Protein AF-A0A520J4E5-F1 (afdb_monomer_lite)

Sequence (73 aa):
MFSNAQTDTRIVVFKSMTIVVNRVRDYPNQFRIYVDSLYNGTLELTDEGWTITPGYTLPKGVFTLLTKRMGIL

Structure (mmCIF, N/CA/C/O backbone):
data_AF-A0A520J4E5-F1
#
_entry.id   AF-A0A520J4E5-F1
#
loop_
_atom_site.group_PDB
_atom_site.id
_atom_site.type_symbol
_atom_site.label_atom_id
_atom_site.label_alt_id
_atom_site.label_comp_id
_atom_site.label_asym_id
_atom_site.label_entity_id
_atom_site.label_seq_id
_atom_site.pdbx_PDB_ins_code
_atom_site.Cartn_x
_atom_site.Cartn_y
_atom_site.Cartn_z
_atom_site.occupancy
_atom_site.B_iso_or_equiv
_atom_site.auth_seq_id
_atom_site.auth_comp_id
_atom_site.auth_asym_id
_atom_site.auth_atom_id
_atom_site.pdbx_PDB_model_num
ATOM 1 N N . MET A 1 1 ? -0.391 -16.902 6.729 1.00 46.28 1 MET A N 1
ATOM 2 C CA . MET A 1 1 ? 0.073 -15.836 5.815 1.00 46.28 1 MET A CA 1
ATOM 3 C C . MET A 1 1 ? -0.490 -16.151 4.439 1.00 46.28 1 MET A C 1
ATOM 5 O O . MET A 1 1 ? -0.181 -17.211 3.917 1.00 46.28 1 MET A O 1
ATOM 9 N N . PHE A 1 2 ? -1.377 -15.315 3.895 1.00 41.84 2 PHE A N 1
ATOM 10 C CA . PHE A 1 2 ? -1.974 -15.548 2.575 1.00 41.84 2 PHE A CA 1
ATOM 11 C C . PHE A 1 2 ? -1.105 -14.863 1.514 1.00 41.84 2 PHE A C 1
ATOM 13 O O . PHE A 1 2 ? -1.401 -13.763 1.053 1.00 41.84 2 PHE A O 1
ATOM 20 N N . SER A 1 3 ? 0.025 -15.481 1.166 1.00 47.72 3 SER A N 1
ATOM 21 C CA . SER A 1 3 ? 0.855 -15.029 0.048 1.00 47.72 3 SER A CA 1
ATOM 22 C C . SER A 1 3 ? 0.522 -15.854 -1.194 1.00 47.72 3 SER A C 1
ATOM 24 O O . SER A 1 3 ? 1.060 -16.945 -1.372 1.00 47.72 3 SER A O 1
ATOM 26 N N . ASN A 1 4 ? -0.357 -15.356 -2.065 1.00 48.47 4 ASN A N 1
ATOM 27 C CA . ASN A 1 4 ? -0.490 -15.928 -3.402 1.00 48.47 4 ASN A CA 1
ATOM 28 C C . ASN A 1 4 ? 0.593 -15.330 -4.310 1.00 48.47 4 ASN A C 1
ATOM 30 O O . ASN A 1 4 ? 0.461 -14.199 -4.776 1.00 48.47 4 ASN A O 1
ATOM 34 N N . ALA A 1 5 ? 1.656 -16.098 -4.563 1.00 52.56 5 ALA A N 1
ATOM 35 C CA . ALA A 1 5 ? 2.787 -15.678 -5.388 1.00 52.56 5 ALA A CA 1
ATOM 36 C C . ALA A 1 5 ? 2.409 -15.322 -6.840 1.00 52.56 5 ALA A C 1
ATOM 38 O O . ALA A 1 5 ? 3.156 -14.592 -7.484 1.00 52.56 5 ALA A O 1
ATOM 39 N N . GLN A 1 6 ? 1.254 -15.791 -7.327 1.00 57.03 6 GLN A N 1
ATOM 40 C CA . GLN A 1 6 ? 0.751 -15.555 -8.687 1.00 57.03 6 GLN A CA 1
ATOM 41 C C . GLN A 1 6 ? -0.024 -14.242 -8.835 1.00 57.03 6 GLN A C 1
ATOM 43 O O . GLN A 1 6 ? -0.454 -13.898 -9.931 1.00 57.03 6 GLN A O 1
ATOM 48 N N . THR A 1 7 ? -0.238 -13.518 -7.737 1.00 65.69 7 THR A N 1
ATOM 49 C CA . THR A 1 7 ? -0.919 -12.220 -7.762 1.00 65.69 7 THR A CA 1
ATOM 50 C C . THR A 1 7 ? 0.076 -11.101 -7.515 1.00 65.69 7 THR A C 1
ATOM 52 O O . THR A 1 7 ? 1.099 -11.306 -6.864 1.00 65.69 7 THR A O 1
ATOM 55 N N . ASP A 1 8 ? -0.243 -9.897 -7.968 1.00 78.75 8 ASP A N 1
ATOM 56 C CA . ASP A 1 8 ? 0.489 -8.680 -7.602 1.00 78.75 8 ASP A CA 1
ATOM 57 C C . ASP A 1 8 ? 0.204 -8.238 -6.153 1.00 78.75 8 ASP A C 1
ATOM 59 O O . ASP A 1 8 ? 0.758 -7.254 -5.673 1.00 78.75 8 ASP A O 1
ATOM 63 N N . THR A 1 9 ? -0.626 -8.988 -5.423 1.00 81.00 9 THR A N 1
ATOM 64 C CA . THR A 1 9 ? -1.077 -8.680 -4.067 1.00 81.00 9 THR A CA 1
ATOM 65 C C . THR A 1 9 ? -0.433 -9.601 -3.032 1.00 81.00 9 THR A C 1
ATOM 67 O O . THR A 1 9 ? -0.295 -10.813 -3.215 1.00 81.00 9 THR A O 1
ATOM 70 N N . ARG A 1 10 ? -0.059 -9.048 -1.883 1.00 82.50 10 ARG A N 1
ATOM 71 C CA . ARG A 1 10 ? 0.333 -9.789 -0.682 1.00 82.50 10 ARG A CA 1
ATOM 72 C C . ARG A 1 10 ? -0.507 -9.295 0.484 1.00 82.50 10 ARG A C 1
ATOM 74 O O . ARG A 1 10 ? -0.649 -8.091 0.664 1.00 82.50 10 ARG A O 1
ATOM 81 N N . ILE A 1 11 ? -1.044 -10.221 1.275 1.00 82.81 11 ILE A N 1
ATOM 82 C CA . ILE A 1 11 ? -1.829 -9.901 2.470 1.00 82.81 11 ILE A CA 1
ATOM 83 C C . ILE A 1 11 ? -1.105 -10.469 3.686 1.00 82.81 11 ILE A C 1
ATOM 85 O O . ILE A 1 11 ? -0.852 -11.675 3.787 1.00 82.81 11 ILE A O 1
ATOM 89 N N . VAL A 1 12 ? -0.774 -9.584 4.617 1.00 82.81 12 VAL A N 1
ATOM 90 C CA . VAL A 1 12 ? -0.083 -9.895 5.865 1.00 82.81 12 VAL A CA 1
ATOM 91 C C . VAL A 1 12 ? -0.952 -9.416 7.014 1.00 82.81 12 VAL A C 1
ATOM 93 O O . VAL A 1 12 ? -1.387 -8.274 7.026 1.00 82.81 12 VAL A O 1
ATOM 96 N N . VAL A 1 13 ? -1.197 -10.280 7.995 1.00 83.56 13 VAL A N 1
ATOM 97 C CA . VAL A 1 13 ? -1.849 -9.879 9.246 1.00 83.56 13 VAL A CA 1
ATOM 98 C C . VAL A 1 13 ? -0.770 -9.785 10.314 1.00 83.56 13 VAL A C 1
ATOM 100 O O . VAL A 1 13 ? -0.056 -10.760 10.550 1.00 83.56 13 VAL A O 1
ATOM 103 N N . PHE A 1 14 ? -0.629 -8.619 10.939 1.00 79.75 14 PHE A N 1
ATOM 104 C CA . PHE A 1 14 ? 0.374 -8.365 11.969 1.00 79.75 14 PHE A CA 1
ATOM 105 C C . PHE A 1 14 ? -0.216 -7.517 13.092 1.00 79.75 14 PHE A C 1
ATOM 107 O O . PHE A 1 14 ? -0.746 -6.442 12.837 1.00 79.75 14 PHE A O 1
ATOM 114 N N . LYS A 1 15 ? -0.113 -7.992 14.343 1.00 88.44 15 LYS A N 1
ATOM 115 C CA . LYS A 1 15 ? -0.657 -7.305 15.533 1.00 88.44 15 LYS A CA 1
ATOM 116 C C . LYS A 1 15 ? -2.112 -6.835 15.345 1.00 88.44 15 LYS A C 1
ATOM 118 O O . LYS A 1 15 ? -2.436 -5.689 15.630 1.00 88.44 15 LYS A O 1
ATOM 123 N N . SER A 1 16 ? -2.964 -7.721 14.828 1.00 86.94 16 SER A N 1
ATOM 124 C CA . SER A 1 16 ? -4.380 -7.444 14.528 1.00 86.94 16 SER A CA 1
ATOM 125 C C . SER A 1 16 ? -4.647 -6.403 13.431 1.00 86.94 16 SER A C 1
ATOM 127 O O . SER A 1 16 ? -5.805 -6.082 13.200 1.00 86.94 16 SER A O 1
ATOM 129 N N . MET A 1 17 ? -3.619 -5.923 12.724 1.00 81.31 17 MET A N 1
ATOM 130 C CA . MET A 1 17 ? -3.763 -5.090 11.526 1.00 81.31 17 MET A CA 1
ATOM 131 C C . MET A 1 17 ? -3.661 -5.952 10.269 1.00 81.31 17 MET A C 1
ATOM 133 O O . MET A 1 17 ? -2.823 -6.857 10.194 1.00 81.31 17 MET A O 1
ATOM 137 N N . THR A 1 18 ? -4.468 -5.640 9.258 1.00 85.56 18 THR A N 1
ATOM 138 C CA . THR A 1 18 ? -4.369 -6.228 7.919 1.00 85.56 18 THR A CA 1
ATOM 139 C C . THR A 1 18 ? -3.572 -5.303 7.015 1.00 85.56 18 THR A C 1
ATOM 141 O O . THR A 1 18 ? -4.009 -4.204 6.689 1.00 85.56 18 THR A O 1
ATOM 144 N N . ILE A 1 19 ? -2.406 -5.761 6.579 1.00 86.19 19 ILE A N 1
ATOM 145 C CA . ILE A 1 19 ? -1.523 -5.059 5.655 1.00 86.19 19 ILE A CA 1
ATOM 146 C C . ILE A 1 19 ? -1.681 -5.692 4.276 1.00 86.19 19 ILE A C 1
ATOM 148 O O . ILE A 1 19 ? -1.411 -6.881 4.093 1.00 86.19 19 ILE A O 1
ATOM 152 N N . VAL A 1 20 ? -2.097 -4.898 3.298 1.00 87.69 20 VAL A N 1
ATOM 153 C CA . VAL A 1 20 ? -2.172 -5.308 1.895 1.00 87.69 20 VAL A CA 1
ATOM 154 C C . VAL A 1 20 ? -1.104 -4.561 1.116 1.00 87.69 20 VAL A C 1
ATOM 156 O O . VAL A 1 20 ? -1.066 -3.335 1.127 1.00 87.69 20 VAL A O 1
ATOM 159 N N . VAL A 1 21 ? -0.247 -5.299 0.423 1.00 87.62 21 VAL A N 1
ATOM 160 C CA . VAL A 1 2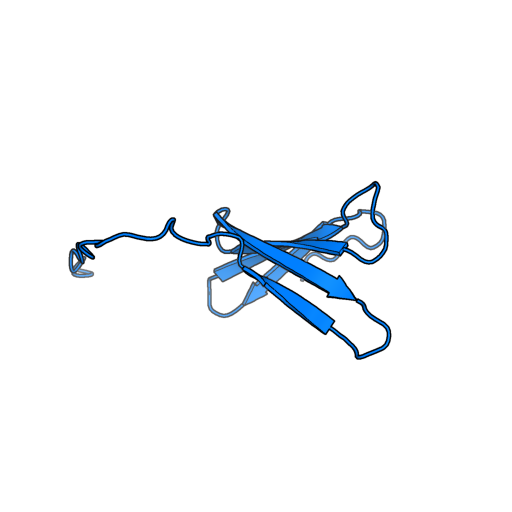1 ? 0.785 -4.759 -0.462 1.00 87.62 21 VAL A CA 1
ATOM 161 C C . VAL A 1 21 ? 0.424 -5.147 -1.886 1.00 87.62 21 VAL A C 1
ATOM 163 O O . VAL A 1 21 ? 0.321 -6.331 -2.188 1.00 87.62 21 VAL A O 1
ATOM 166 N N . ASN A 1 22 ? 0.207 -4.165 -2.752 1.00 87.75 22 ASN A N 1
ATOM 167 C CA . ASN A 1 22 ? -0.203 -4.360 -4.140 1.00 87.75 22 ASN A CA 1
ATOM 168 C C . ASN A 1 22 ? 0.851 -3.779 -5.076 1.00 87.75 22 ASN A C 1
ATOM 170 O O . ASN A 1 22 ? 1.060 -2.570 -5.055 1.00 87.75 22 ASN A O 1
ATOM 174 N N . ARG A 1 23 ? 1.487 -4.591 -5.920 1.00 87.56 23 ARG A N 1
ATOM 175 C CA . ARG A 1 23 ? 2.369 -4.090 -6.978 1.00 87.56 23 ARG A CA 1
ATOM 176 C C . ARG A 1 23 ? 1.577 -3.198 -7.937 1.00 87.56 23 ARG A C 1
ATOM 178 O O . ARG A 1 23 ? 0.426 -3.479 -8.275 1.00 87.56 23 ARG A O 1
ATOM 185 N N . VAL A 1 24 ? 2.197 -2.105 -8.361 1.00 87.56 24 VAL A N 1
ATOM 186 C CA . VAL A 1 24 ? 1.625 -1.186 -9.343 1.00 87.56 24 VAL A CA 1
ATOM 187 C C . VAL A 1 24 ? 1.942 -1.711 -10.741 1.00 87.56 24 VAL A C 1
ATOM 189 O O . VAL A 1 24 ? 3.103 -1.893 -11.089 1.00 87.56 24 VAL A O 1
ATOM 192 N N . ARG A 1 25 ? 0.906 -1.968 -11.545 1.00 82.81 25 ARG A N 1
ATOM 193 C CA . ARG A 1 25 ? 1.028 -2.676 -12.832 1.00 82.81 25 ARG A CA 1
ATOM 194 C C . ARG A 1 25 ? 2.034 -2.038 -13.795 1.00 82.81 25 ARG A C 1
ATOM 196 O O . ARG A 1 25 ? 2.804 -2.753 -14.424 1.00 82.81 25 ARG A O 1
ATOM 203 N N . ASP A 1 26 ? 2.036 -0.710 -13.864 1.00 87.88 26 ASP A N 1
ATOM 204 C CA . ASP A 1 26 ? 2.876 0.053 -14.795 1.00 87.88 26 ASP A CA 1
ATOM 205 C C . ASP A 1 26 ? 4.254 0.410 -14.206 1.00 87.88 26 ASP A C 1
ATOM 207 O O . ASP A 1 26 ? 5.118 0.927 -14.909 1.00 87.88 26 ASP A O 1
ATOM 211 N N . TYR A 1 27 ? 4.478 0.110 -12.921 1.00 85.88 27 TYR A N 1
ATOM 212 C CA . TYR A 1 27 ? 5.699 0.439 -12.188 1.00 85.88 27 TYR A CA 1
ATOM 213 C C . TYR A 1 27 ? 6.161 -0.795 -11.396 1.00 85.88 27 TYR A C 1
ATOM 215 O O . TYR A 1 27 ? 5.795 -0.957 -10.230 1.00 85.88 27 TYR A O 1
ATOM 223 N N . PRO A 1 28 ? 6.972 -1.689 -11.996 1.00 84.69 28 PRO A N 1
ATOM 224 C CA . PRO A 1 28 ? 7.288 -3.007 -11.427 1.00 84.69 28 PRO A CA 1
ATOM 225 C C . PRO A 1 28 ? 8.022 -2.953 -10.077 1.00 84.69 28 PRO A C 1
ATOM 227 O O . PRO A 1 28 ? 7.978 -3.926 -9.313 1.00 84.69 28 PRO A O 1
ATOM 230 N N . ASN A 1 29 ? 8.651 -1.812 -9.788 1.00 88.44 29 ASN A N 1
ATOM 231 C CA . ASN A 1 29 ? 9.392 -1.533 -8.561 1.00 88.44 29 ASN A CA 1
ATOM 232 C C . ASN A 1 29 ? 8.542 -0.833 -7.490 1.00 88.44 29 ASN A C 1
ATOM 234 O O . ASN A 1 29 ? 9.038 -0.604 -6.391 1.00 88.44 29 ASN A O 1
ATOM 238 N N . GLN A 1 30 ? 7.283 -0.498 -7.787 1.00 88.94 30 GLN A N 1
ATOM 239 C CA . GLN A 1 30 ? 6.393 0.206 -6.870 1.00 88.94 30 GLN A CA 1
ATOM 240 C C . GLN A 1 30 ? 5.280 -0.693 -6.343 1.00 88.94 30 GLN A C 1
ATOM 242 O O . GLN A 1 30 ? 4.711 -1.533 -7.046 1.00 88.94 30 GLN A O 1
ATOM 247 N N . PHE A 1 31 ? 4.922 -0.457 -5.086 1.00 90.31 31 PHE A N 1
ATOM 248 C CA . PHE A 1 31 ? 3.904 -1.191 -4.358 1.00 90.31 31 PHE A CA 1
ATOM 249 C C . PHE A 1 31 ? 3.038 -0.224 -3.554 1.00 90.31 31 PHE A C 1
ATOM 251 O O . PHE A 1 31 ? 3.547 0.582 -2.787 1.00 90.31 31 PHE A O 1
ATOM 258 N N . ARG A 1 32 ? 1.716 -0.322 -3.664 1.00 90.75 32 ARG A N 1
ATOM 259 C CA . ARG A 1 32 ? 0.773 0.380 -2.787 1.00 90.75 32 ARG A CA 1
ATOM 260 C C . ARG A 1 32 ? 0.575 -0.412 -1.508 1.00 90.75 32 ARG A C 1
ATOM 262 O O . ARG A 1 32 ? 0.266 -1.602 -1.561 1.00 90.75 32 ARG A O 1
ATOM 269 N N . ILE A 1 33 ? 0.697 0.263 -0.376 1.00 90.31 33 ILE A N 1
ATOM 270 C CA . ILE A 1 33 ? 0.467 -0.296 0.949 1.00 90.31 33 ILE A CA 1
ATOM 271 C C . ILE A 1 33 ? -0.883 0.196 1.456 1.00 90.31 33 ILE A C 1
ATOM 273 O O . ILE A 1 33 ? -1.167 1.395 1.447 1.00 90.31 33 ILE A O 1
ATOM 277 N N . TYR A 1 34 ? -1.695 -0.734 1.940 1.00 86.06 34 TYR A N 1
ATOM 278 C CA . TYR A 1 34 ? -2.929 -0.466 2.658 1.00 86.06 34 TYR A CA 1
ATOM 279 C C . TYR A 1 34 ? -2.840 -1.093 4.045 1.00 86.06 34 TYR A C 1
ATOM 281 O O . TYR A 1 34 ? -2.381 -2.225 4.172 1.00 86.06 34 TYR A O 1
ATOM 289 N N . VAL A 1 35 ? -3.291 -0.377 5.071 1.00 88.06 35 VAL A N 1
ATOM 290 C CA . VAL A 1 35 ? -3.399 -0.877 6.448 1.00 88.06 35 VAL A CA 1
ATOM 291 C C . VAL A 1 35 ? -4.854 -0.744 6.865 1.00 88.06 35 VAL A C 1
ATOM 293 O O . VAL A 1 35 ? -5.407 0.348 6.795 1.00 88.06 35 VAL A O 1
ATOM 296 N N . ASP A 1 36 ? -5.492 -1.857 7.217 1.00 88.12 36 ASP A N 1
ATOM 297 C CA . ASP A 1 36 ? -6.924 -1.933 7.539 1.00 88.12 36 ASP A CA 1
ATOM 298 C C . ASP A 1 36 ? -7.803 -1.257 6.473 1.00 88.12 36 ASP A C 1
ATOM 300 O O . ASP A 1 36 ? -8.751 -0.530 6.757 1.00 88.12 36 ASP A O 1
ATOM 304 N N . SER A 1 37 ? -7.471 -1.520 5.205 1.00 83.50 37 SER A N 1
ATOM 305 C CA . SER A 1 37 ? -8.112 -0.954 4.003 1.00 83.50 37 SER A CA 1
ATOM 306 C C . SER A 1 37 ? -7.873 0.543 3.759 1.00 83.50 37 SER A C 1
ATOM 308 O O . SER A 1 37 ? -8.349 1.073 2.756 1.00 83.50 37 SER A O 1
ATOM 310 N N . LEU A 1 38 ? -7.097 1.227 4.603 1.00 86.62 38 LEU A N 1
ATOM 311 C CA . LEU A 1 38 ? -6.695 2.616 4.389 1.00 86.62 38 LEU A CA 1
ATOM 312 C C . LEU A 1 38 ? -5.396 2.682 3.594 1.00 86.62 38 LEU A C 1
ATOM 314 O O . LEU A 1 38 ? -4.422 2.009 3.928 1.00 86.62 38 LEU A O 1
ATOM 318 N N . TYR A 1 39 ? -5.368 3.517 2.556 1.00 87.56 39 TYR A N 1
ATOM 319 C CA . TYR A 1 39 ? -4.157 3.747 1.775 1.00 87.56 39 TYR A CA 1
ATOM 320 C C . TYR A 1 39 ? -3.078 4.391 2.651 1.00 87.56 39 TYR A C 1
ATOM 322 O O . TYR A 1 39 ? -3.265 5.478 3.183 1.00 87.56 39 TYR A O 1
ATOM 330 N N . ASN A 1 40 ? -1.950 3.712 2.823 1.00 86.44 40 ASN A N 1
ATOM 331 C CA . ASN A 1 40 ? -0.877 4.151 3.711 1.00 86.44 40 ASN A CA 1
ATOM 332 C C . ASN A 1 40 ? 0.282 4.793 2.935 1.00 86.44 40 ASN A C 1
ATOM 334 O O . ASN A 1 40 ? 0.959 5.675 3.457 1.00 86.44 40 ASN A O 1
ATOM 338 N N . GLY A 1 41 ? 0.470 4.411 1.669 1.00 90.50 41 GLY A N 1
ATOM 339 C CA . GLY A 1 41 ? 1.475 5.002 0.790 1.00 90.50 41 GLY A CA 1
ATOM 340 C C . GLY A 1 41 ? 1.959 4.079 -0.312 1.00 90.50 41 GLY A C 1
ATOM 341 O O . GLY A 1 41 ? 1.460 2.964 -0.478 1.00 90.50 41 GLY A O 1
ATOM 342 N N . THR A 1 42 ? 2.952 4.562 -1.048 1.00 91.25 42 THR A N 1
ATOM 343 C CA . THR A 1 42 ? 3.687 3.799 -2.054 1.00 91.25 42 THR A CA 1
ATOM 344 C C . THR A 1 42 ? 5.065 3.461 -1.509 1.00 91.25 42 THR A C 1
ATOM 346 O O . THR A 1 42 ? 5.792 4.342 -1.063 1.00 91.25 42 THR A O 1
ATOM 349 N N . LEU A 1 43 ? 5.427 2.188 -1.560 1.00 90.38 43 LEU A N 1
ATOM 350 C CA . LEU A 1 43 ? 6.780 1.702 -1.356 1.00 90.38 43 LEU A CA 1
ATOM 351 C C . LEU A 1 43 ? 7.440 1.508 -2.721 1.00 90.38 43 LEU A C 1
ATOM 353 O O . LEU A 1 43 ? 6.833 0.917 -3.612 1.00 90.38 43 LEU A O 1
ATOM 357 N N . GLU A 1 44 ? 8.666 1.975 -2.879 1.00 91.94 44 GLU A N 1
ATOM 358 C CA . GLU A 1 44 ? 9.434 1.878 -4.116 1.00 91.94 44 GLU A CA 1
ATOM 359 C C . GLU A 1 44 ? 10.806 1.260 -3.839 1.00 91.94 44 GLU A C 1
ATOM 361 O O . GLU A 1 44 ? 11.446 1.563 -2.833 1.00 91.94 44 GLU A O 1
ATOM 366 N N . LEU A 1 45 ? 11.241 0.352 -4.714 1.00 89.00 45 LEU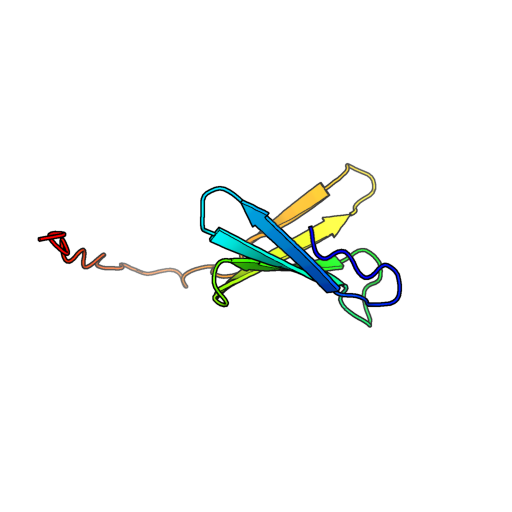 A N 1
ATOM 367 C CA . LEU A 1 45 ? 12.601 -0.181 -4.710 1.00 89.00 45 LEU A CA 1
ATOM 368 C C . LEU A 1 45 ? 13.475 0.664 -5.642 1.00 89.00 45 LEU A C 1
ATOM 370 O O . LEU A 1 45 ? 13.293 0.625 -6.861 1.00 89.00 45 LEU A O 1
ATOM 374 N N . THR A 1 46 ? 14.414 1.407 -5.064 1.00 90.69 46 THR A N 1
ATOM 375 C CA . THR A 1 46 ? 15.433 2.199 -5.764 1.00 90.69 46 THR A CA 1
ATOM 376 C C . THR A 1 46 ? 16.802 1.517 -5.674 1.00 90.69 46 THR A C 1
ATOM 378 O O . THR A 1 46 ? 16.972 0.525 -4.960 1.00 90.69 46 THR A O 1
ATOM 381 N N . ASP A 1 47 ? 17.804 2.071 -6.361 1.00 92.69 47 ASP A N 1
ATOM 382 C CA . ASP A 1 47 ? 19.196 1.599 -6.281 1.00 92.69 47 ASP A CA 1
ATOM 383 C C . ASP A 1 47 ? 19.800 1.754 -4.870 1.00 92.69 47 ASP A C 1
ATOM 385 O O . ASP A 1 47 ? 20.744 1.055 -4.507 1.00 92.69 47 ASP A O 1
ATOM 389 N N . GLU A 1 48 ? 19.229 2.641 -4.051 1.00 93.25 48 GLU A N 1
ATOM 390 C CA . GLU A 1 48 ? 19.635 2.895 -2.663 1.00 93.25 48 GLU A CA 1
ATOM 391 C C . GLU A 1 48 ? 18.856 2.033 -1.650 1.00 93.25 48 GLU A C 1
ATOM 393 O O . GLU A 1 48 ? 19.135 2.065 -0.450 1.00 93.25 48 GLU A O 1
ATOM 398 N N . GLY A 1 49 ? 17.888 1.237 -2.120 1.00 90.44 49 GLY A N 1
ATOM 399 C CA . GLY A 1 49 ? 17.061 0.354 -1.304 1.00 90.44 49 GLY A CA 1
ATOM 400 C C . GLY A 1 49 ? 15.580 0.725 -1.326 1.00 90.44 49 GLY A C 1
ATOM 401 O O . GLY A 1 49 ? 15.040 1.182 -2.327 1.00 9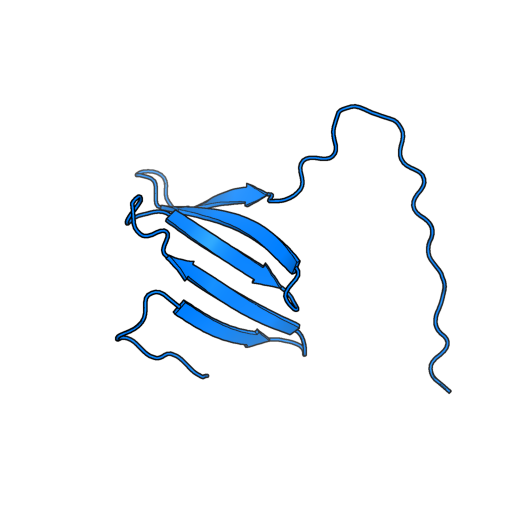0.44 49 GLY A O 1
ATOM 402 N N . TRP A 1 50 ? 14.881 0.461 -0.224 1.00 88.38 50 TRP A N 1
ATOM 403 C CA . TRP A 1 50 ? 13.438 0.688 -0.134 1.00 88.38 50 TRP A CA 1
ATOM 404 C C . TRP A 1 50 ? 13.124 2.108 0.334 1.00 88.38 50 TRP A C 1
ATOM 406 O O . TRP A 1 50 ? 13.522 2.504 1.430 1.00 88.38 50 TRP A O 1
ATOM 416 N N . THR A 1 51 ? 12.345 2.844 -0.453 1.00 91.44 51 THR A N 1
ATOM 417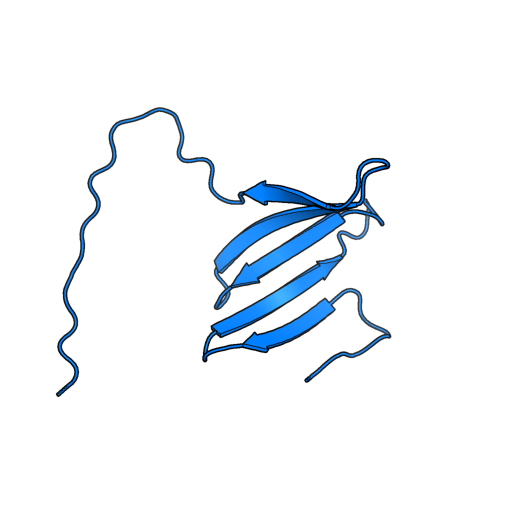 C CA . THR A 1 51 ? 11.838 4.176 -0.110 1.00 91.44 51 THR A CA 1
ATOM 418 C C . THR A 1 51 ? 10.322 4.135 0.071 1.00 91.44 51 THR A C 1
ATOM 420 O O . THR A 1 51 ? 9.616 3.380 -0.598 1.00 91.44 51 THR A O 1
ATOM 423 N N . ILE A 1 52 ? 9.795 4.927 1.011 1.00 87.19 52 ILE A N 1
ATOM 4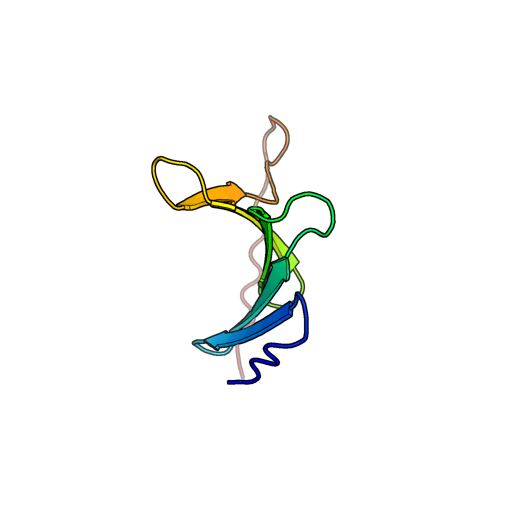24 C CA . ILE A 1 52 ? 8.352 5.045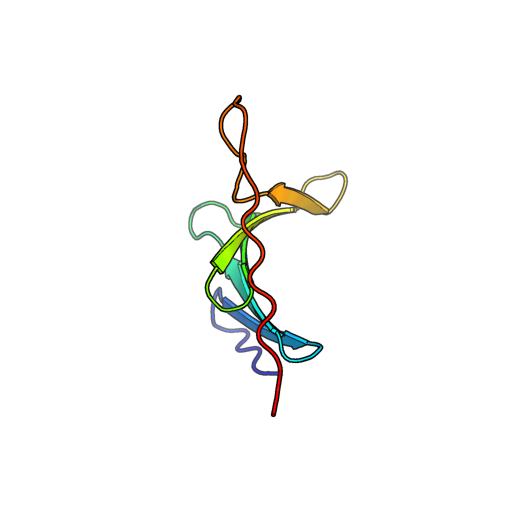 1.252 1.00 87.19 52 ILE A CA 1
ATOM 425 C C . ILE A 1 52 ? 7.888 6.473 0.979 1.00 87.19 52 ILE A C 1
ATOM 427 O O . ILE A 1 52 ? 8.405 7.431 1.549 1.00 87.19 52 ILE A O 1
ATOM 431 N N . THR A 1 53 ? 6.876 6.602 0.129 1.00 89.75 53 THR A N 1
ATOM 432 C CA . THR A 1 53 ? 6.115 7.831 -0.086 1.00 89.75 53 THR A CA 1
ATOM 433 C C . THR A 1 53 ? 4.780 7.695 0.648 1.00 89.75 53 THR A C 1
ATOM 435 O O . THR A 1 53 ? 3.929 6.916 0.204 1.00 89.75 53 THR A O 1
ATOM 438 N N . PRO A 1 54 ? 4.566 8.403 1.772 1.00 86.56 54 PRO A N 1
ATOM 439 C CA . PRO A 1 54 ? 3.312 8.337 2.516 1.00 86.56 54 PRO A CA 1
ATOM 440 C C . PRO A 1 54 ? 2.105 8.699 1.648 1.00 86.56 54 PRO A C 1
ATOM 442 O O . PRO A 1 54 ? 2.143 9.625 0.841 1.00 86.56 54 PRO A O 1
ATOM 445 N N . GLY A 1 55 ? 1.012 7.964 1.828 1.00 75.44 55 GLY A N 1
ATOM 446 C CA . GLY A 1 55 ? -0.204 8.095 1.026 1.00 75.44 55 GLY A CA 1
ATOM 447 C C . GLY A 1 55 ? -1.076 9.288 1.402 1.00 75.44 55 GLY A C 1
ATOM 448 O O . GLY A 1 55 ? -1.935 9.692 0.622 1.00 75.44 55 GLY A O 1
ATOM 449 N N . TYR A 1 56 ? -0.820 9.867 2.575 1.00 65.25 56 TYR A N 1
ATOM 450 C CA . TYR A 1 56 ? -1.427 11.104 3.037 1.00 65.25 56 TYR A CA 1
ATOM 451 C C . TYR A 1 56 ? -0.337 12.129 3.320 1.00 65.25 56 TYR A C 1
ATOM 453 O O . TYR A 1 56 ? 0.220 12.189 4.414 1.00 65.25 56 TYR A O 1
ATOM 461 N N . THR A 1 57 ? -0.080 12.986 2.341 1.00 59.28 57 THR A N 1
ATOM 462 C CA . THR A 1 57 ? 0.463 14.310 2.625 1.00 59.28 57 THR A CA 1
ATOM 463 C C . THR A 1 57 ? -0.738 15.198 2.897 1.00 59.28 57 THR A C 1
ATOM 465 O O . THR A 1 57 ? -1.488 15.529 1.978 1.00 59.28 57 THR A O 1
ATOM 468 N N . LEU A 1 58 ? -0.974 15.543 4.164 1.00 51.19 58 LEU A N 1
ATOM 469 C CA . LEU A 1 58 ? -1.949 16.583 4.468 1.00 51.19 58 LEU A CA 1
ATOM 470 C C . LEU A 1 58 ? -1.516 17.858 3.722 1.00 51.19 58 LEU A C 1
ATOM 472 O O . LEU A 1 58 ? -0.338 18.225 3.798 1.00 51.19 58 LEU A O 1
ATOM 476 N N . PRO A 1 59 ? -2.415 18.523 2.974 1.00 53.62 59 PRO A N 1
ATOM 477 C CA . PRO A 1 59 ? -2.078 19.795 2.354 1.00 53.62 59 PRO A CA 1
ATOM 478 C C . PRO A 1 59 ? -1.610 20.773 3.434 1.00 53.62 59 PRO A C 1
ATOM 480 O O . PRO A 1 59 ? -2.012 20.679 4.592 1.00 53.62 59 PRO A O 1
ATOM 483 N N . LYS A 1 60 ? -0.733 21.711 3.076 1.00 52.97 60 LYS A N 1
ATOM 484 C CA . LYS A 1 60 ? -0.199 22.682 4.037 1.00 52.97 60 LYS A CA 1
ATOM 485 C C . LYS A 1 60 ? -1.367 23.425 4.707 1.00 52.97 60 LYS A C 1
ATOM 487 O O . LYS A 1 60 ? -2.136 24.094 4.024 1.00 52.97 60 LYS A O 1
ATOM 492 N N . GLY A 1 61 ? -1.514 23.290 6.024 1.00 61.34 61 GLY A N 1
ATOM 493 C CA . GLY A 1 61 ? -2.668 23.818 6.752 1.00 61.34 61 GLY A CA 1
ATOM 494 C C . GLY A 1 61 ? -2.641 23.482 8.241 1.00 61.34 61 GLY A C 1
ATOM 495 O O . GLY A 1 61 ? -1.779 22.736 8.706 1.00 61.34 61 GLY A O 1
ATOM 496 N N . VAL A 1 62 ? -3.581 24.059 8.991 1.00 60.78 62 VAL A N 1
ATOM 497 C CA . VAL A 1 62 ? -3.795 23.758 10.412 1.00 60.78 62 VAL A CA 1
ATOM 498 C C . VAL A 1 62 ? -4.891 22.704 10.514 1.00 60.78 62 VAL A C 1
ATOM 500 O O . VAL A 1 62 ? -5.993 22.908 10.011 1.00 60.78 62 VAL A O 1
ATOM 503 N N . PHE A 1 63 ? -4.589 21.588 11.173 1.00 55.56 63 PHE A N 1
ATOM 504 C CA . PHE A 1 63 ? -5.524 20.483 11.367 1.00 55.56 63 PHE A CA 1
ATOM 505 C C . PHE A 1 63 ? -5.838 20.313 12.850 1.00 55.56 63 PHE A C 1
ATOM 507 O O . PHE A 1 63 ? -4.944 20.367 13.694 1.00 55.56 63 PHE A O 1
ATOM 514 N N . THR A 1 64 ? -7.107 20.067 13.167 1.00 41.69 64 THR A N 1
ATOM 515 C CA . THR A 1 64 ? -7.545 19.699 14.515 1.00 41.69 64 THR A CA 1
ATOM 516 C C . THR A 1 64 ? -7.720 18.189 14.577 1.00 41.69 64 THR A C 1
ATOM 518 O O . THR A 1 64 ? -8.595 17.627 13.921 1.00 41.69 64 THR A O 1
ATOM 521 N N . LEU A 1 65 ? -6.884 17.523 15.373 1.00 40.81 65 LEU A N 1
ATOM 522 C CA . LEU A 1 65 ? -7.031 16.101 15.654 1.00 40.81 65 LEU A CA 1
ATOM 523 C C . LEU A 1 65 ? -8.153 15.905 16.685 1.00 40.81 65 LEU A C 1
ATOM 525 O O . LEU A 1 65 ? -7.996 16.262 17.851 1.00 40.81 65 LEU A O 1
ATOM 529 N N . LEU A 1 66 ? -9.278 15.327 16.264 1.00 38.12 66 LEU A N 1
ATOM 530 C CA . LEU A 1 66 ? -10.363 14.932 17.162 1.00 38.12 66 LEU A CA 1
ATOM 531 C C . LEU A 1 66 ? -10.158 13.477 17.588 1.00 38.12 66 LEU A C 1
ATOM 533 O O . LEU A 1 66 ? -10.385 12.556 16.806 1.00 38.12 66 LEU A O 1
ATOM 537 N N . THR A 1 67 ? -9.737 13.253 18.831 1.00 44.09 67 THR A N 1
ATOM 538 C CA . THR A 1 67 ? -9.665 11.908 19.411 1.00 44.09 67 THR A CA 1
ATOM 539 C C . THR A 1 67 ? -10.907 11.647 20.264 1.00 44.09 67 THR A C 1
ATOM 541 O O . THR A 1 67 ? -11.173 12.345 21.240 1.00 44.09 67 THR A O 1
ATOM 544 N N . LYS A 1 68 ? -11.698 10.624 19.911 1.00 45.28 68 LYS A N 1
ATOM 545 C CA . LYS A 1 68 ? -12.756 10.093 20.783 1.00 45.28 68 LYS A CA 1
ATOM 546 C C . LYS A 1 68 ? -12.246 8.814 21.432 1.00 45.28 68 LYS A C 1
ATOM 548 O O . LYS A 1 68 ? -11.989 7.826 20.749 1.00 45.28 68 LYS A O 1
ATOM 553 N N . ARG A 1 69 ? -12.106 8.826 22.758 1.00 47.25 69 ARG A N 1
ATOM 554 C CA . ARG A 1 69 ? -11.778 7.630 23.539 1.00 47.25 69 ARG A CA 1
ATOM 555 C C . ARG A 1 69 ? -12.981 6.683 23.493 1.00 47.25 69 ARG A C 1
ATOM 557 O O . ARG A 1 69 ? -13.996 6.949 24.130 1.00 47.25 69 ARG A O 1
ATOM 564 N N . MET A 1 70 ? -12.887 5.608 22.718 1.00 43.41 70 MET A N 1
ATOM 565 C CA . MET A 1 70 ? -13.831 4.493 22.804 1.00 43.41 70 MET A CA 1
ATOM 566 C C . MET A 1 70 ? -13.412 3.651 24.012 1.00 43.41 70 MET A C 1
ATOM 568 O O . MET A 1 70 ? -12.373 2.995 23.980 1.00 43.41 70 MET A O 1
ATOM 572 N N . GLY A 1 71 ? -14.163 3.747 25.109 1.00 47.34 71 GLY A N 1
ATOM 573 C CA . GLY A 1 71 ? -14.022 2.815 26.223 1.00 47.34 71 GLY A CA 1
ATOM 574 C C . GLY A 1 71 ? -14.485 1.435 25.770 1.00 47.34 71 GLY A C 1
ATOM 575 O O . GLY A 1 71 ? -15.585 1.310 25.236 1.00 47.34 71 GLY A O 1
ATOM 576 N N . ILE A 1 72 ? -13.636 0.426 25.939 1.00 54.06 72 ILE A N 1
ATOM 577 C CA . ILE A 1 72 ? -14.040 -0.973 25.805 1.00 54.06 72 ILE A CA 1
ATOM 578 C C . ILE A 1 72 ? -14.695 -1.333 27.144 1.00 54.06 72 ILE A C 1
ATOM 580 O O . ILE A 1 72 ? -14.024 -1.263 28.176 1.00 54.06 72 ILE A O 1
ATOM 584 N N . LEU A 1 73 ? -16.006 -1.590 27.117 1.00 45.53 73 LEU A N 1
ATOM 585 C CA . LEU A 1 73 ? -16.748 -2.236 28.206 1.00 45.53 73 LEU A CA 1
ATOM 586 C C . LEU A 1 73 ? -16.504 -3.745 28.162 1.00 45.53 73 LEU A C 1
ATOM 588 O O . LEU A 1 73 ? -16.445 -4.280 27.030 1.00 45.53 73 LEU A O 1
#

Foldseek 3Di:
DPDPVPAQWDWDQDPNKIWIWGQDPVANQKIFIDINNHTQFIWGQDPVGIDTDGPDDDPPDDDDDDDDDDDDD

pLDDT: mean 74.52, std 18.03, range [38.12, 93.25]

Radius of gyration: 15.73 Å; chains: 1; bounding box: 36×40×43 Å

Secondary structure (DSSP, 8-state):
-B--TTSSEEEEEETTEEEEEEEETTEEEEEEEEETTEEEEEEEEETTEEEEEES--PPSS------------